Protein AF-A0A822B2N9-F1 (afdb_monomer)

Foldseek 3Di:
DDDDPPDDDPDDDPPPPPPPPPPPPDPDDDDDDPDDFAWDDKADDDVQWIWTATDDPRHPDIDIDGDDDPVVVVVVPPVPD

Nearest PDB structures (foldseek):
  3f3f-assembly1_D  TM=5.141E-01  e=1.841E+00  Saccharomyces cerevisiae
  3f3g-assembly1_C  TM=5.538E-01  e=3.683E+00  Saccharomyces cerevisiae
  3f3g-assembly1_D  TM=5.058E-01  e=3.458E+00  Saccharomyces cerevisiae
  3f3g-assembly1_G  TM=5.060E-01  e=3.458E+00  Saccharomyces cerevisiae
  3f3p-assembly3_K  TM=5.621E-01  e=5.047E+00  Saccharomyces ce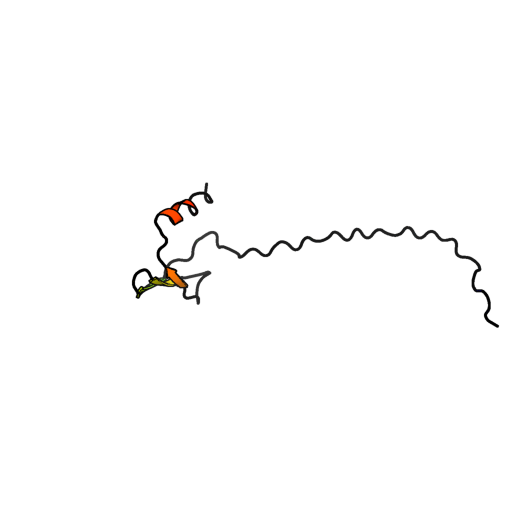revisiae

Solvent-accessible surface area (backbone atoms only — not comparable to full-atom values): 5748 Å² total; per-residue (Å²): 139,82,82,86,88,82,77,85,82,94,68,90,68,78,78,77,74,74,76,75,72,76,74,72,74,74,76,88,67,84,88,74,70,93,66,78,59,50,82,73,51,73,45,81,77,51,96,64,32,31,40,40,33,36,33,75,92,45,48,92,51,76,44,84,44,65,74,76,58,88,76,59,65,64,67,71,65,68,79,77,115

Sequence (81 aa):
MWIDMNSQYEGEKPAEQEEEEEKKEDDWKPYIPEKPSAALFAVYTSPDTFWLSMDDYDAGYLYHCQFGNKDDRFQYNSERQ

pLDDT: mean 75.09, std 20.8, range [34.22, 97.38]

Mean predicted aligned error: 15.98 Å

Radius of gyration: 30.68 Å; Cα contacts (8 Å, |Δi|>4): 60; chains: 1; bounding box: 51×72×63 Å

Secondary structure (DSSP, 8-state):
------------------------PPPP-----SSPPPEEEEEEEETTEEEEEE-GGGTT-EEEEEPPPTTGGGTSSSS--

Structure (mmCIF, N/CA/C/O backbone):
data_AF-A0A822B2N9-F1
#
_entry.id   AF-A0A822B2N9-F1
#
loop_
_atom_site.group_PDB
_atom_site.id
_atom_site.type_symbol
_atom_site.label_atom_id
_atom_site.label_alt_id
_atom_site.label_comp_id
_atom_site.label_asym_id
_atom_site.label_entity_id
_atom_site.label_seq_id
_atom_site.pdbx_PDB_ins_code
_atom_site.Cartn_x
_atom_site.Cartn_y
_atom_site.Cartn_z
_atom_site.occupancy
_atom_site.B_iso_or_equiv
_atom_site.auth_seq_id
_atom_site.auth_comp_id
_atom_site.auth_asym_id
_atom_site.auth_atom_id
_atom_site.pdbx_PDB_model_num
ATOM 1 N N . MET A 1 1 ? -32.570 66.066 34.606 1.00 34.22 1 MET A N 1
ATOM 2 C CA . MET A 1 1 ? -32.626 65.528 35.977 1.00 34.22 1 MET A CA 1
ATOM 3 C C . MET A 1 1 ? -32.634 64.018 35.834 1.00 34.22 1 MET A C 1
ATOM 5 O O . MET A 1 1 ? -33.623 63.483 35.356 1.00 34.22 1 MET A O 1
ATOM 9 N N . TRP A 1 2 ? -31.499 63.373 36.092 1.00 38.00 2 TRP A N 1
ATOM 10 C CA . TRP A 1 2 ? -31.387 61.915 36.140 1.00 38.00 2 TRP A CA 1
ATOM 11 C C . TRP A 1 2 ? -31.461 61.525 37.615 1.00 38.00 2 TRP A C 1
ATOM 13 O O . TRP A 1 2 ? -30.827 62.181 38.437 1.00 38.00 2 TRP A O 1
ATOM 23 N N . ILE A 1 3 ? -32.311 60.558 37.951 1.00 49.22 3 ILE A N 1
ATOM 24 C CA . ILE A 1 3 ? -32.441 60.036 39.313 1.00 49.22 3 ILE A CA 1
ATOM 25 C C . ILE A 1 3 ? -31.354 58.979 39.506 1.00 49.22 3 ILE A C 1
ATOM 27 O O . ILE A 1 3 ? -31.242 58.060 38.693 1.00 49.22 3 ILE A O 1
ATOM 31 N N . ASP A 1 4 ? -30.580 59.120 40.581 1.00 51.94 4 ASP A N 1
ATOM 32 C CA . ASP A 1 4 ? -29.604 58.140 41.047 1.00 51.94 4 ASP A CA 1
ATOM 33 C C . ASP A 1 4 ? -30.312 56.842 41.461 1.00 51.94 4 ASP A C 1
ATOM 35 O O . ASP A 1 4 ? -30.995 56.770 42.483 1.00 51.94 4 ASP A O 1
ATOM 39 N N . MET A 1 5 ? -30.142 55.798 40.652 1.00 50.78 5 MET A N 1
ATOM 40 C CA . MET A 1 5 ? -30.671 54.455 40.884 1.00 50.78 5 MET A CA 1
ATOM 41 C C . MET A 1 5 ? -29.639 53.598 41.628 1.00 50.78 5 MET A C 1
ATOM 43 O O . MET A 1 5 ? -29.213 52.560 41.139 1.00 50.78 5 MET A O 1
ATOM 47 N N . ASN A 1 6 ? -29.220 54.060 42.808 1.00 54.72 6 ASN A N 1
ATOM 48 C CA . ASN A 1 6 ? -28.338 53.320 43.717 1.00 54.72 6 ASN A CA 1
ATOM 49 C C . ASN A 1 6 ? -29.032 53.082 45.065 1.00 54.72 6 ASN A C 1
ATOM 51 O O . ASN A 1 6 ? -28.573 53.514 46.120 1.00 54.72 6 ASN A O 1
ATOM 55 N N . SER A 1 7 ? -30.162 52.378 45.031 1.00 52.56 7 SER A N 1
ATOM 56 C CA . SER A 1 7 ? -30.784 51.846 46.240 1.00 52.56 7 SER A CA 1
ATOM 57 C C . SER A 1 7 ? -30.998 50.350 46.079 1.00 52.56 7 SER A C 1
ATOM 59 O O . SER A 1 7 ? -31.875 49.926 45.336 1.00 52.56 7 SER A O 1
ATOM 61 N N . GLN A 1 8 ? -30.201 49.612 46.854 1.00 49.97 8 GLN A N 1
ATOM 62 C CA . GLN A 1 8 ? -30.411 48.231 47.285 1.00 49.97 8 GLN A CA 1
ATOM 63 C C . GLN A 1 8 ? -30.309 47.161 46.203 1.00 49.97 8 GLN A C 1
ATOM 65 O O . GLN A 1 8 ? -31.312 46.838 45.598 1.00 49.97 8 GLN A O 1
ATOM 70 N N . TYR A 1 9 ? -29.136 46.534 46.084 1.00 49.28 9 TYR A N 1
ATOM 71 C CA . TYR A 1 9 ? -29.009 45.072 46.005 1.00 49.28 9 TYR A CA 1
ATOM 72 C C . TYR A 1 9 ? -27.590 44.687 46.457 1.00 49.28 9 TYR A C 1
ATOM 74 O O . TYR A 1 9 ? -26.675 44.562 45.650 1.00 49.28 9 TYR A O 1
ATOM 82 N N . GLU A 1 10 ? -27.402 44.519 47.770 1.00 53.81 10 GLU A N 1
ATOM 83 C CA . GLU A 1 10 ? -26.409 43.562 48.266 1.00 53.81 10 GLU A CA 1
ATOM 84 C C . GLU A 1 10 ? -27.007 42.174 48.044 1.00 53.81 10 GLU A C 1
ATOM 86 O O . GLU A 1 10 ? -28.000 41.789 48.659 1.00 53.81 10 GLU A O 1
ATOM 91 N N . GLY A 1 11 ? -26.438 41.458 47.087 1.00 44.16 11 GLY A N 1
ATOM 92 C CA . GLY A 1 11 ? -26.760 40.076 46.796 1.00 44.16 11 GLY A CA 1
ATOM 93 C C . GLY A 1 11 ? -25.530 39.470 46.160 1.00 44.16 11 GLY A C 1
ATOM 94 O O . GLY A 1 11 ? -25.350 39.562 44.948 1.00 44.16 11 GLY A O 1
ATOM 95 N N . GLU A 1 12 ? -24.656 38.917 46.996 1.00 52.88 12 GLU A N 1
ATOM 96 C CA . GLU A 1 12 ? -23.570 38.044 46.570 1.00 52.88 12 GLU A CA 1
ATOM 97 C C . GLU A 1 12 ? -24.177 36.922 45.717 1.00 52.88 12 GLU A C 1
ATOM 99 O O . GLU A 1 12 ? -24.799 35.991 46.228 1.00 52.88 12 GLU A O 1
ATOM 104 N N . LYS A 1 13 ? -24.047 37.021 44.392 1.00 49.78 13 LYS A N 1
ATOM 105 C CA . LYS A 1 13 ? -24.139 35.840 43.542 1.00 49.78 13 LYS A CA 1
ATOM 106 C C . LYS A 1 13 ? -22.781 35.157 43.644 1.00 49.78 13 LYS A C 1
ATOM 108 O O . LYS A 1 13 ? -21.795 35.795 43.266 1.00 49.78 13 LYS A O 1
ATOM 113 N N . PRO A 1 14 ? -22.689 33.904 44.123 1.00 42.16 14 PRO A N 1
ATOM 114 C CA . PRO A 1 14 ? -21.487 33.141 43.865 1.00 42.16 14 PRO A CA 1
ATOM 115 C C . PRO A 1 14 ? -21.348 33.105 42.345 1.00 42.16 14 PRO A C 1
ATOM 117 O O . PRO A 1 14 ? -22.295 32.761 41.635 1.00 42.16 14 PRO A O 1
ATOM 120 N N . ALA A 1 15 ? -20.205 33.566 41.846 1.00 48.16 15 ALA A N 1
ATOM 121 C CA . ALA A 1 15 ? -19.800 33.228 40.501 1.00 48.16 15 ALA A CA 1
ATOM 122 C C . ALA A 1 15 ? -19.721 31.701 40.494 1.00 48.16 15 ALA A C 1
ATOM 124 O O . ALA A 1 15 ? -18.794 31.134 41.072 1.00 48.16 15 ALA A O 1
ATOM 125 N N . GLU A 1 16 ? -20.744 31.041 39.946 1.00 54.09 16 GLU A N 1
ATOM 126 C CA . GLU A 1 16 ? -20.586 29.692 39.429 1.00 54.09 16 GLU A CA 1
ATOM 127 C C . GLU A 1 16 ? -19.421 29.802 38.452 1.00 54.09 16 GLU A C 1
ATOM 129 O O . GLU A 1 16 ? -19.538 30.357 37.361 1.00 54.09 16 GLU A O 1
ATOM 134 N N . GLN A 1 17 ? -18.246 29.400 38.931 1.00 53.66 17 GLN A N 1
ATOM 135 C CA . GLN A 1 17 ? -17.153 29.002 38.078 1.00 53.66 17 GLN A CA 1
ATOM 136 C C . GLN A 1 17 ? -17.701 27.788 37.338 1.00 53.66 17 GLN A C 1
ATOM 138 O O . GLN A 1 17 ? -17.618 26.663 37.821 1.00 53.66 17 GLN A O 1
ATOM 143 N N . GLU A 1 18 ? -18.363 28.039 36.210 1.00 53.84 18 GLU A N 1
ATOM 144 C CA . GLU A 1 18 ? -18.392 27.071 35.131 1.00 53.84 18 GLU A CA 1
ATOM 145 C C . GLU A 1 18 ? -16.916 26.816 34.828 1.00 53.84 18 GLU A C 1
ATOM 147 O O . GLU A 1 18 ? -16.238 27.625 34.195 1.00 53.84 18 GLU A O 1
ATOM 152 N N . GLU A 1 19 ? -16.376 25.750 35.422 1.00 58.88 19 GLU A N 1
ATOM 153 C CA . GLU A 1 19 ? -15.169 25.116 34.931 1.00 58.88 19 GLU A CA 1
ATOM 154 C C . GLU A 1 19 ? -15.490 24.756 33.479 1.00 58.88 19 GLU A C 1
ATOM 156 O O . GLU A 1 19 ? -16.121 23.738 33.193 1.00 58.88 19 GLU A O 1
ATOM 161 N N . GLU A 1 20 ? -15.134 25.651 32.554 1.00 56.72 20 GLU A N 1
ATOM 162 C CA . GLU A 1 20 ? -14.898 25.292 31.167 1.00 56.72 20 GLU A CA 1
ATOM 163 C C . GLU A 1 20 ? -13.804 24.225 31.222 1.00 56.72 20 GLU A C 1
ATOM 165 O O . GLU A 1 20 ? -12.609 24.519 31.214 1.00 56.72 20 GLU A O 1
ATOM 170 N N . GLU A 1 21 ? -14.213 22.962 31.364 1.00 61.62 21 GLU A N 1
ATOM 171 C CA . GLU A 1 21 ? -13.388 21.834 30.981 1.00 61.62 21 GLU A CA 1
ATOM 172 C C . GLU A 1 21 ? -13.017 22.105 29.523 1.00 61.62 21 GLU A C 1
ATOM 174 O O . GLU A 1 21 ? -13.820 21.878 28.613 1.00 61.62 21 GLU A O 1
ATOM 179 N N . GLU A 1 22 ? -11.817 22.654 29.302 1.00 62.22 22 GLU A N 1
ATOM 180 C CA . GLU A 1 22 ? -11.151 22.654 28.009 1.00 62.22 22 GLU A CA 1
ATOM 181 C C . GLU A 1 22 ? -11.142 21.195 27.552 1.00 62.22 22 GLU A C 1
ATOM 183 O O . GLU A 1 22 ? -10.256 20.407 27.900 1.00 62.22 22 GLU A O 1
ATOM 188 N N . LYS A 1 23 ? -12.168 20.802 26.791 1.00 66.38 23 LYS A N 1
ATOM 189 C CA . LYS A 1 23 ? -12.137 19.596 25.983 1.00 66.38 23 LYS A CA 1
ATOM 190 C C . LYS A 1 23 ? -10.967 19.801 25.045 1.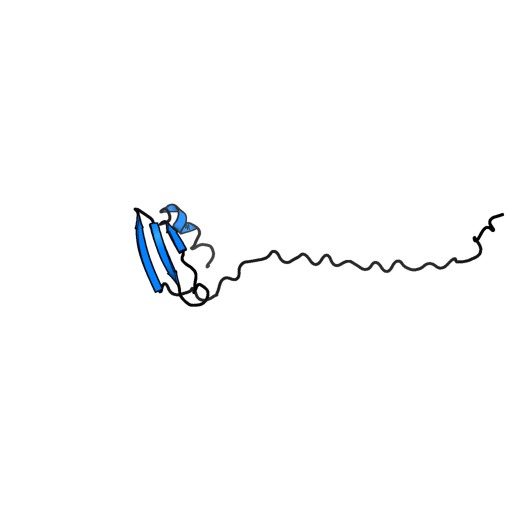00 66.38 23 LYS A C 1
ATOM 192 O O . LYS A 1 23 ? -11.118 20.439 24.008 1.00 66.38 23 LYS A O 1
ATOM 197 N N . LYS A 1 24 ? -9.797 19.291 25.434 1.00 69.31 24 LYS A N 1
ATOM 198 C CA . LYS A 1 24 ? -8.691 19.069 24.514 1.00 69.31 24 LYS A CA 1
ATOM 199 C C . LYS A 1 24 ? -9.303 18.342 23.329 1.00 69.31 24 LYS A C 1
ATOM 201 O O . LYS A 1 24 ? -9.775 17.216 23.490 1.00 69.31 24 LYS A O 1
ATOM 206 N N . GLU A 1 25 ? -9.395 19.027 22.195 1.00 71.62 25 GLU A N 1
ATOM 207 C CA . GLU A 1 25 ? -9.735 18.379 20.941 1.00 71.62 25 GLU A CA 1
ATOM 208 C C . GLU A 1 25 ? -8.720 17.249 20.788 1.00 71.62 25 GLU A C 1
ATOM 210 O O . GLU A 1 25 ? -7.513 17.489 20.817 1.00 71.62 25 GLU A O 1
ATOM 215 N N . ASP A 1 26 ? -9.203 16.007 20.783 1.00 76.62 26 ASP A N 1
ATOM 216 C CA . ASP A 1 26 ? -8.331 14.860 20.576 1.00 76.62 26 ASP A CA 1
ATOM 217 C C . ASP A 1 26 ? -7.694 15.052 19.200 1.00 76.62 26 ASP A C 1
ATOM 219 O O . ASP A 1 26 ? -8.415 15.193 18.205 1.00 76.62 26 ASP A O 1
ATOM 223 N N . ASP A 1 27 ? -6.361 15.149 19.160 1.00 85.69 27 ASP A N 1
ATOM 224 C CA . ASP A 1 27 ? -5.623 15.350 17.917 1.00 85.69 27 ASP A CA 1
ATOM 225 C C . ASP A 1 27 ? -6.107 14.305 16.916 1.00 85.69 27 ASP A C 1
ATOM 227 O O . ASP A 1 27 ? -6.054 13.098 17.183 1.00 85.69 27 ASP A O 1
ATOM 231 N N . TRP A 1 28 ? -6.608 14.760 15.766 1.00 88.44 28 TRP A N 1
ATOM 232 C CA . TRP A 1 28 ? -7.109 13.838 14.761 1.00 88.44 28 TRP A CA 1
ATOM 233 C C . TRP A 1 28 ? -6.001 12.856 14.375 1.00 88.44 28 TRP A C 1
ATOM 235 O O . TRP A 1 28 ? -4.915 13.247 13.940 1.00 88.44 28 TRP A O 1
ATOM 245 N N . LYS A 1 29 ? -6.299 11.564 14.517 1.00 88.31 29 LYS A N 1
ATOM 246 C CA . LYS A 1 29 ? -5.430 10.476 14.075 1.00 88.31 29 LYS A CA 1
ATOM 247 C C . LYS A 1 29 ? -6.081 9.766 12.896 1.00 88.31 29 LYS A C 1
ATOM 249 O O . LYS A 1 29 ? -7.268 9.434 12.975 1.00 88.31 29 LYS A O 1
ATOM 254 N N . PRO A 1 30 ? -5.330 9.491 11.818 1.00 88.06 30 PRO A N 1
ATOM 255 C CA . PRO A 1 30 ? -5.842 8.653 10.750 1.00 88.06 30 PRO A CA 1
ATOM 256 C C . PRO A 1 30 ? -6.158 7.266 11.312 1.00 88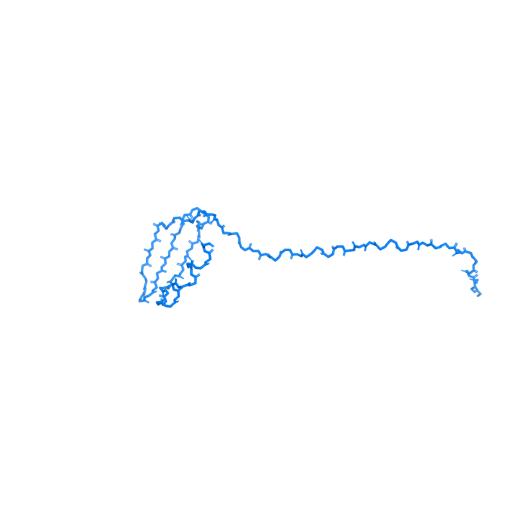.06 30 PRO A C 1
ATOM 258 O O . PRO A 1 30 ? -5.358 6.677 12.042 1.00 88.06 30 PRO A O 1
ATOM 261 N N . TYR A 1 31 ? -7.329 6.737 10.967 1.00 90.12 31 TYR A N 1
ATOM 262 C CA . TYR A 1 31 ? -7.653 5.351 11.270 1.00 90.12 31 TYR A CA 1
ATOM 263 C C . TYR A 1 31 ? -6.786 4.428 10.404 1.00 90.12 31 TYR A C 1
ATOM 265 O O . TYR A 1 31 ? -6.727 4.589 9.183 1.00 90.12 31 TYR A O 1
ATOM 273 N N . ILE A 1 32 ? -6.119 3.468 11.048 1.00 90.38 32 ILE A N 1
ATOM 274 C CA . ILE A 1 32 ? -5.347 2.408 10.398 1.00 90.38 32 ILE A CA 1
ATOM 275 C C . ILE A 1 32 ? -6.031 1.083 10.750 1.00 90.38 32 ILE A C 1
ATOM 277 O O . ILE A 1 32 ? -6.145 0.774 11.940 1.00 90.38 32 ILE A O 1
ATOM 281 N N . PRO A 1 33 ? -6.499 0.300 9.764 1.00 91.81 33 PRO A N 1
ATOM 282 C CA . PRO A 1 33 ? -7.157 -0.968 10.045 1.00 91.81 33 PRO A CA 1
ATOM 283 C C . PRO A 1 33 ? -6.178 -1.967 10.681 1.00 91.81 33 PRO A C 1
ATOM 285 O O . PRO A 1 33 ? -5.006 -2.035 10.309 1.00 91.81 33 PRO A O 1
ATOM 288 N N . GLU A 1 34 ? -6.667 -2.780 11.625 1.00 92.69 34 GLU A N 1
ATOM 289 C CA . GLU A 1 34 ? -5.853 -3.814 12.292 1.00 92.69 34 GLU A CA 1
ATOM 290 C C . GLU A 1 34 ? -5.283 -4.826 11.290 1.00 92.69 34 GLU A C 1
ATOM 292 O O . GLU A 1 34 ? -4.133 -5.263 11.393 1.00 92.69 34 GLU A O 1
ATOM 297 N N . LYS A 1 35 ? -6.100 -5.192 10.297 1.00 93.56 35 LYS A N 1
ATOM 298 C CA . LYS A 1 35 ? -5.706 -6.050 9.186 1.00 93.56 35 LYS A CA 1
ATOM 299 C C . LYS A 1 35 ? -5.325 -5.171 7.989 1.00 93.56 35 LYS A C 1
ATOM 301 O O . LYS A 1 35 ? -6.156 -4.376 7.558 1.00 93.56 35 LYS A O 1
ATOM 306 N N . PRO A 1 36 ? -4.127 -5.338 7.404 1.00 92.06 36 PRO A N 1
ATOM 307 C CA . PRO A 1 36 ? -3.753 -4.594 6.212 1.00 92.06 36 PRO A CA 1
ATOM 308 C C . PRO A 1 36 ? -4.580 -5.037 5.002 1.00 92.06 36 PRO A C 1
ATOM 310 O O . PRO A 1 36 ? -4.855 -6.230 4.819 1.00 92.06 36 PRO A O 1
ATOM 313 N N . SER A 1 37 ? -4.913 -4.070 4.154 1.00 95.12 37 SER A N 1
ATOM 314 C CA . SER A 1 37 ? -5.527 -4.289 2.849 1.00 95.12 37 SER A CA 1
ATOM 315 C C . SER A 1 37 ? -4.637 -5.160 1.958 1.00 95.12 37 SER A C 1
ATOM 317 O O . SER A 1 37 ? -3.407 -5.053 1.969 1.00 95.12 37 SER A O 1
ATOM 319 N N . ALA A 1 38 ? -5.248 -6.053 1.179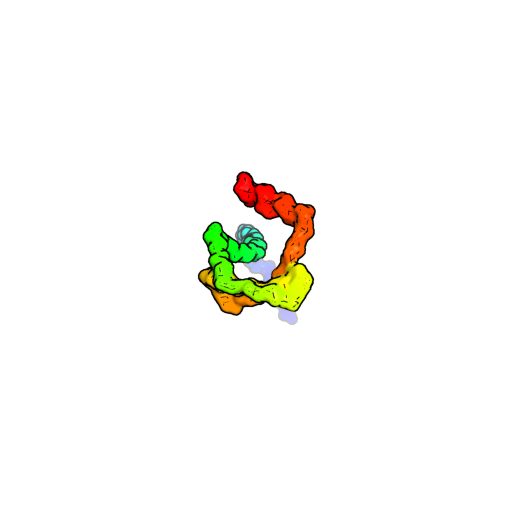 1.00 95.81 38 ALA A N 1
ATOM 320 C CA . ALA A 1 38 ? -4.511 -6.915 0.262 1.00 95.81 38 ALA A CA 1
ATOM 321 C C . ALA A 1 38 ? -4.059 -6.129 -0.978 1.00 95.81 38 ALA A C 1
ATOM 323 O O . ALA A 1 38 ? -4.826 -5.348 -1.537 1.00 95.81 38 ALA A O 1
ATOM 324 N N . ALA A 1 39 ? -2.834 -6.372 -1.449 1.00 96.44 39 ALA A N 1
ATOM 325 C CA . ALA A 1 39 ? -2.382 -5.860 -2.739 1.00 96.44 39 ALA A CA 1
ATOM 326 C C . ALA A 1 39 ? -3.115 -6.594 -3.872 1.00 96.44 39 ALA A C 1
ATOM 328 O O . ALA A 1 39 ? -2.978 -7.811 -4.009 1.00 96.44 39 ALA A O 1
ATOM 329 N N . LEU A 1 40 ? -3.873 -5.858 -4.686 1.00 97.00 40 LEU A N 1
ATOM 330 C CA . LEU A 1 40 ? -4.616 -6.425 -5.815 1.00 97.00 40 LEU A CA 1
ATOM 331 C C . LEU A 1 40 ? -3.760 -6.468 -7.078 1.00 97.00 40 LEU A C 1
ATOM 333 O O . LEU A 1 40 ? -3.717 -7.476 -7.782 1.00 97.00 40 LEU A O 1
ATOM 337 N N . PHE A 1 41 ? -3.080 -5.362 -7.373 1.00 95.50 41 PHE A N 1
ATOM 338 C CA . PHE A 1 41 ? -2.306 -5.212 -8.597 1.00 95.50 41 PHE A CA 1
ATOM 339 C C . PHE A 1 41 ? -1.250 -4.119 -8.458 1.00 95.50 41 PHE A C 1
ATOM 341 O O . PHE A 1 41 ? -1.505 -3.082 -7.840 1.00 95.50 41 PHE A O 1
ATOM 348 N N . ALA A 1 42 ? -0.087 -4.346 -9.073 1.00 96.31 42 ALA A N 1
ATOM 349 C CA . ALA A 1 42 ? 1.000 -3.382 -9.139 1.00 96.31 42 ALA A CA 1
ATOM 350 C C . ALA A 1 42 ? 1.595 -3.294 -10.550 1.00 96.31 42 ALA A C 1
ATOM 352 O O . ALA A 1 42 ? 1.782 -4.313 -11.220 1.00 96.31 42 ALA A O 1
ATOM 353 N N . VAL A 1 43 ? 1.928 -2.075 -10.981 1.00 96.62 43 VAL A N 1
ATOM 354 C CA . VAL A 1 43 ? 2.558 -1.800 -12.281 1.00 96.62 43 VAL A CA 1
ATOM 355 C C . VAL A 1 43 ? 3.849 -1.049 -12.080 1.00 96.62 43 VAL A C 1
ATOM 357 O O . VAL A 1 43 ? 3.860 0.066 -11.567 1.00 96.62 43 VAL A O 1
ATOM 360 N N . TYR A 1 44 ? 4.933 -1.636 -12.561 1.00 95.88 44 TYR A N 1
ATOM 361 C CA . TYR A 1 44 ? 6.213 -0.960 -12.643 1.00 95.88 44 TYR A CA 1
ATOM 362 C C . TYR A 1 44 ? 6.192 0.105 -13.744 1.00 95.88 44 TYR A C 1
ATOM 364 O O . TYR A 1 44 ? 5.770 -0.185 -14.865 1.00 95.88 44 TYR A O 1
ATOM 372 N N . THR A 1 45 ? 6.645 1.325 -13.444 1.00 93.31 45 THR A N 1
ATOM 373 C CA . THR A 1 45 ? 6.578 2.441 -14.413 1.00 93.31 45 THR A CA 1
ATOM 374 C C . THR A 1 45 ? 7.910 3.091 -14.728 1.00 93.31 45 THR A C 1
ATOM 376 O O . THR A 1 45 ? 8.094 3.582 -15.839 1.00 93.31 45 THR A O 1
ATOM 379 N N . SER A 1 46 ? 8.847 3.115 -13.788 1.00 91.50 46 SER A N 1
ATOM 380 C CA . SER A 1 46 ? 10.187 3.674 -13.974 1.00 91.50 46 SER A CA 1
ATOM 381 C C . SER A 1 46 ? 11.163 2.984 -13.026 1.00 91.50 46 SER A C 1
ATOM 383 O O . SER A 1 46 ? 10.711 2.322 -12.091 1.00 91.50 46 SER A O 1
ATOM 385 N N . PRO A 1 47 ? 12.487 3.123 -13.245 1.00 90.19 47 PRO A N 1
ATOM 386 C CA . PRO A 1 47 ? 13.486 2.789 -12.239 1.00 90.19 47 PRO A CA 1
ATOM 387 C C . PRO A 1 47 ? 13.042 3.261 -10.858 1.00 90.19 47 PRO A C 1
ATOM 389 O O . PRO A 1 47 ? 12.790 4.443 -10.646 1.00 90.19 47 PRO A O 1
ATOM 392 N N . ASP A 1 48 ? 12.885 2.293 -9.967 1.00 90.75 48 ASP A N 1
ATOM 393 C CA . ASP A 1 48 ? 12.519 2.457 -8.566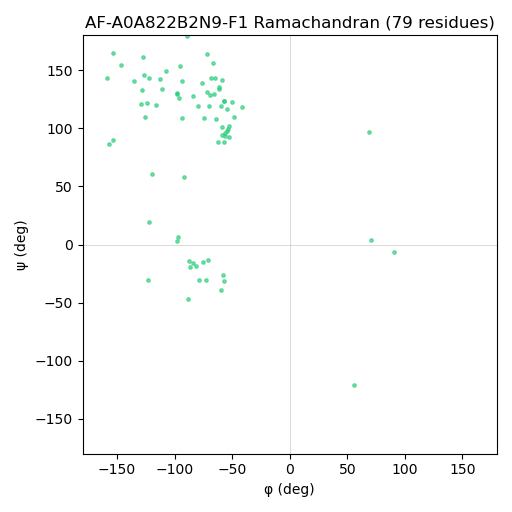 1.00 90.75 48 ASP A CA 1
ATOM 394 C C . ASP A 1 48 ? 11.083 2.890 -8.237 1.00 90.75 48 ASP A C 1
ATOM 396 O O . ASP A 1 48 ? 10.783 3.037 -7.052 1.00 90.75 48 ASP A O 1
ATOM 400 N N . THR A 1 49 ? 10.177 3.026 -9.217 1.00 95.62 49 THR A N 1
ATOM 401 C CA . THR A 1 49 ? 8.775 3.395 -8.951 1.00 95.62 49 THR A CA 1
ATOM 402 C C . THR A 1 49 ? 7.740 2.448 -9.550 1.00 95.62 49 THR A C 1
ATOM 404 O O . THR A 1 49 ? 7.878 1.884 -10.644 1.00 95.62 49 THR A O 1
ATOM 407 N N . PHE A 1 50 ? 6.634 2.300 -8.827 1.00 96.38 50 PHE A N 1
ATOM 408 C CA . PHE A 1 50 ? 5.497 1.488 -9.238 1.00 96.38 50 PHE A CA 1
ATOM 409 C C . PHE A 1 50 ? 4.182 2.092 -8.747 1.00 96.38 50 PHE A C 1
ATOM 411 O O . PHE A 1 50 ? 4.148 2.805 -7.746 1.00 96.38 50 PHE A O 1
ATOM 418 N N . TRP A 1 51 ? 3.095 1.791 -9.450 1.00 97.19 51 TRP A N 1
ATOM 419 C CA . TRP A 1 51 ? 1.744 2.044 -8.960 1.00 97.19 51 TRP A CA 1
ATOM 420 C C . TRP A 1 51 ? 1.195 0.806 -8.271 1.00 97.19 51 TRP A C 1
ATOM 422 O O . TRP A 1 51 ? 1.414 -0.300 -8.763 1.00 97.19 51 TRP A O 1
ATOM 432 N N . LEU A 1 52 ? 0.468 0.987 -7.172 1.00 97.38 52 LEU A N 1
ATOM 433 C CA . LEU A 1 52 ? -0.148 -0.081 -6.388 1.00 97.38 52 LEU A CA 1
ATOM 434 C C . LEU A 1 52 ? -1.634 0.211 -6.166 1.00 97.38 52 LEU A C 1
ATOM 436 O O . LEU A 1 52 ? -2.008 1.312 -5.767 1.00 97.38 52 LEU A O 1
ATOM 440 N N . SER A 1 53 ? -2.465 -0.801 -6.393 1.00 97.12 53 SER A N 1
ATOM 441 C CA . SER A 1 53 ? -3.878 -0.821 -6.005 1.00 97.12 53 SER A CA 1
ATOM 442 C C . SER A 1 53 ? -4.101 -1.866 -4.914 1.00 97.12 53 SER A C 1
ATOM 444 O O . SER A 1 53 ? -3.482 -2.939 -4.931 1.00 97.12 53 SER A O 1
ATOM 446 N N . MET A 1 54 ? -4.974 -1.542 -3.966 1.00 97.38 54 MET A N 1
ATOM 447 C CA . MET A 1 54 ? -5.283 -2.369 -2.802 1.00 97.38 54 MET A CA 1
ATOM 448 C C . MET A 1 54 ? -6.791 -2.601 -2.679 1.00 97.38 54 MET A C 1
ATOM 450 O O . MET A 1 54 ? -7.590 -1.902 -3.303 1.00 97.38 54 MET A O 1
ATOM 454 N N . ASP A 1 55 ? -7.151 -3.625 -1.914 1.00 96.56 55 ASP A N 1
ATOM 455 C CA . ASP A 1 55 ? -8.534 -4.005 -1.621 1.00 96.56 55 ASP A CA 1
ATOM 456 C C . ASP A 1 55 ? -9.084 -3.29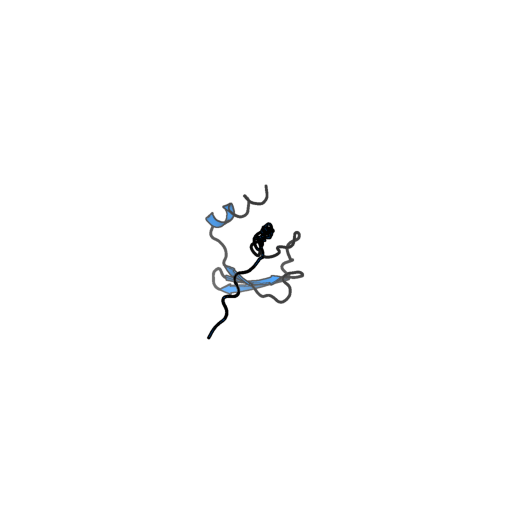6 -0.365 1.00 96.56 55 AS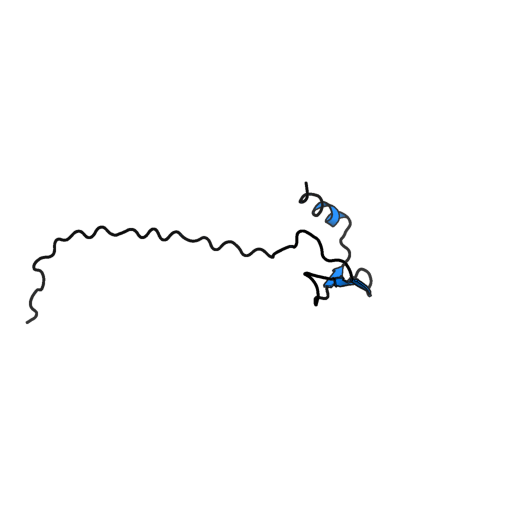P A C 1
ATOM 458 O O . ASP A 1 55 ? -8.367 -2.562 0.313 1.00 96.56 55 ASP A O 1
ATOM 462 N N . ASP A 1 56 ? -10.341 -3.577 -0.022 1.00 96.50 56 ASP A N 1
ATOM 463 C CA . ASP A 1 56 ? -10.969 -3.278 1.274 1.00 96.50 56 ASP A CA 1
ATOM 464 C C . ASP A 1 56 ? -10.911 -1.788 1.681 1.00 96.50 56 ASP A C 1
ATOM 466 O O . ASP A 1 56 ? -11.425 -0.939 0.951 1.00 96.50 56 ASP A O 1
ATOM 470 N N . TYR A 1 57 ? -10.298 -1.448 2.825 1.00 95.38 57 TYR A N 1
ATOM 471 C CA . TYR A 1 57 ? -10.223 -0.077 3.354 1.00 95.38 57 TYR A CA 1
ATOM 472 C C . TYR A 1 57 ? -9.578 0.910 2.371 1.00 95.38 57 TYR A C 1
ATOM 474 O O . TYR A 1 57 ? -9.942 2.083 2.327 1.00 95.38 57 TYR A O 1
ATOM 482 N N . ASP A 1 58 ? -8.646 0.415 1.558 1.00 95.69 58 ASP A N 1
ATOM 483 C CA . ASP A 1 58 ? -7.896 1.196 0.579 1.00 95.69 58 ASP A CA 1
ATOM 484 C C . ASP A 1 58 ? -8.483 1.119 -0.840 1.00 95.69 58 ASP A C 1
ATOM 486 O O . ASP A 1 58 ? -7.888 1.628 -1.799 1.00 95.69 58 ASP A O 1
ATOM 490 N N . ALA A 1 59 ? -9.648 0.488 -1.003 1.00 95.25 59 ALA A N 1
ATOM 491 C CA . ALA A 1 59 ? -10.292 0.359 -2.299 1.00 95.25 59 ALA A CA 1
ATOM 492 C C . ALA A 1 59 ? -10.634 1.735 -2.893 1.00 95.25 59 ALA A C 1
ATOM 494 O O . ALA A 1 59 ? -11.166 2.627 -2.235 1.00 95.25 59 ALA A O 1
ATOM 495 N N . GLY A 1 60 ? -10.347 1.899 -4.185 1.00 95.06 60 GLY A N 1
ATOM 496 C CA . GLY A 1 60 ? -10.572 3.154 -4.910 1.00 95.06 60 GLY A CA 1
ATOM 497 C C . GLY A 1 60 ? -9.388 4.125 -4.891 1.00 95.06 60 GLY A C 1
ATOM 498 O O . GLY A 1 60 ? -9.420 5.111 -5.627 1.00 95.06 60 GLY A O 1
ATOM 499 N N . TYR A 1 61 ? -8.324 3.830 -4.139 1.00 95.12 61 TYR A N 1
ATOM 500 C CA . TYR A 1 61 ? -7.066 4.574 -4.193 1.00 95.12 61 TYR A CA 1
ATOM 501 C C . TYR A 1 61 ? -6.043 3.914 -5.125 1.00 95.12 61 TYR A C 1
ATOM 503 O O . TYR A 1 61 ? -6.041 2.700 -5.345 1.00 95.12 61 TYR A O 1
ATOM 511 N N . LEU A 1 62 ? -5.140 4.736 -5.666 1.00 96.81 62 LEU A N 1
ATOM 512 C CA . LEU A 1 62 ? -3.980 4.287 -6.427 1.00 96.81 62 LEU A CA 1
ATOM 513 C C . LEU A 1 62 ? -2.725 4.965 -5.873 1.00 96.81 62 LEU A C 1
ATOM 515 O O . LEU A 1 62 ? -2.617 6.192 -5.868 1.00 96.81 62 LEU A O 1
ATOM 519 N N . TYR A 1 63 ? -1.776 4.158 -5.415 1.00 95.69 63 TYR A N 1
ATOM 520 C CA . TYR A 1 63 ? -0.578 4.614 -4.720 1.00 95.69 63 TYR A CA 1
ATOM 521 C C . TYR A 1 63 ? 0.605 4.694 -5.676 1.00 95.69 63 TYR A C 1
ATOM 523 O O . TYR A 1 63 ? 0.890 3.717 -6.364 1.00 95.69 63 TYR A O 1
ATOM 531 N N . HIS A 1 64 ? 1.310 5.828 -5.703 1.00 96.56 64 HIS A N 1
ATOM 532 C CA . HIS A 1 64 ? 2.600 5.949 -6.385 1.00 96.56 64 HIS A CA 1
ATOM 533 C C . HIS A 1 64 ? 3.716 5.677 -5.379 1.00 96.56 64 HIS A C 1
ATOM 535 O O . HIS A 1 64 ? 3.953 6.479 -4.476 1.00 96.56 64 HIS A O 1
ATOM 541 N N . CYS A 1 65 ? 4.373 4.532 -5.514 1.00 94.44 65 CYS A N 1
ATOM 542 C CA . CYS A 1 65 ? 5.355 4.047 -4.559 1.00 94.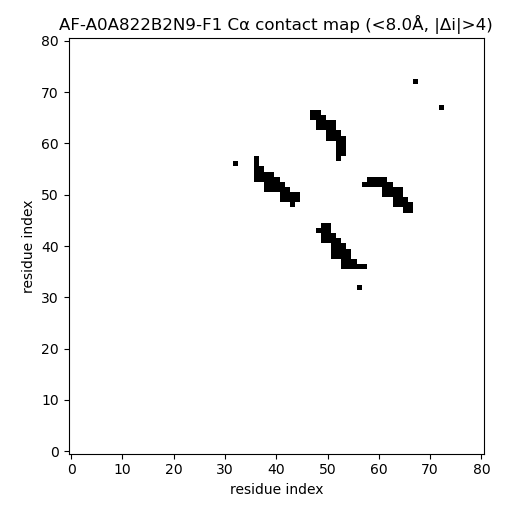44 65 CYS A CA 1
ATOM 543 C C . CYS A 1 65 ? 6.773 4.150 -5.119 1.00 94.44 65 CYS A C 1
ATOM 545 O O . CYS A 1 65 ? 6.996 3.977 -6.319 1.00 94.44 65 CYS A O 1
ATOM 547 N N . GLN A 1 66 ? 7.728 4.350 -4.211 1.00 93.31 66 GLN A N 1
ATOM 548 C CA . GLN A 1 66 ? 9.159 4.234 -4.465 1.00 93.31 66 GLN A CA 1
ATOM 549 C C . GLN A 1 66 ? 9.754 3.188 -3.518 1.00 93.31 66 GLN A C 1
ATOM 551 O O . GLN A 1 66 ? 9.322 3.081 -2.367 1.00 93.31 66 GLN A O 1
ATOM 556 N N . PHE A 1 67 ? 10.727 2.399 -3.978 1.00 89.25 67 PHE A N 1
ATOM 557 C CA . PHE A 1 67 ? 11.444 1.498 -3.071 1.00 89.25 67 PHE A CA 1
ATOM 558 C C . PHE A 1 67 ? 12.259 2.306 -2.053 1.00 89.25 67 PHE A C 1
ATOM 560 O O . PHE A 1 67 ? 13.025 3.191 -2.427 1.00 89.25 67 PHE A O 1
ATOM 567 N N . GLY A 1 68 ? 12.098 1.986 -0.767 1.00 84.75 68 GLY A N 1
ATOM 568 C CA . GLY A 1 68 ? 12.895 2.587 0.302 1.00 84.75 68 GLY A CA 1
ATOM 569 C C . GLY A 1 68 ? 14.370 2.181 0.230 1.00 84.75 68 GLY A C 1
ATOM 570 O O . GLY A 1 68 ? 14.725 1.121 -0.300 1.00 84.75 68 GLY A O 1
ATOM 571 N N . ASN A 1 69 ? 15.237 3.009 0.806 1.00 82.62 69 ASN A N 1
ATOM 572 C CA . ASN A 1 69 ? 16.653 2.708 0.954 1.00 82.62 69 ASN A CA 1
ATOM 573 C C . ASN A 1 69 ? 16.874 1.622 2.016 1.00 82.62 69 ASN A C 1
ATOM 575 O O . ASN A 1 69 ? 16.015 1.319 2.846 1.00 82.62 69 ASN A O 1
ATOM 579 N N . LYS A 1 70 ? 18.068 1.014 2.021 1.00 70.94 70 LYS A N 1
ATOM 580 C CA . LYS A 1 70 ? 18.398 -0.066 2.971 1.00 70.94 70 LYS A CA 1
ATOM 581 C C . LYS A 1 70 ? 18.268 0.355 4.438 1.00 70.94 70 LYS A C 1
ATOM 583 O O . LYS A 1 70 ? 17.992 -0.527 5.254 1.00 70.94 70 LYS A O 1
ATOM 588 N N . ASP A 1 71 ? 18.425 1.646 4.721 1.00 70.75 71 ASP A N 1
ATOM 589 C CA . ASP A 1 71 ? 18.375 2.239 6.059 1.00 70.75 71 ASP A CA 1
ATOM 590 C C . ASP A 1 71 ? 16.936 2.496 6.552 1.00 70.75 71 ASP A C 1
ATOM 592 O O . ASP A 1 71 ? 16.701 2.539 7.758 1.00 70.75 71 ASP A O 1
ATOM 596 N N . ASP A 1 72 ? 15.944 2.534 5.653 1.00 66.62 72 ASP A N 1
ATOM 597 C CA . ASP A 1 72 ? 14.537 2.805 5.998 1.00 66.62 72 ASP A CA 1
ATOM 598 C C . ASP A 1 72 ? 13.845 1.596 6.662 1.00 66.62 72 ASP A C 1
ATOM 600 O O . ASP A 1 72 ? 12.800 1.713 7.300 1.00 66.62 72 ASP A O 1
ATOM 604 N N . ARG A 1 73 ? 14.447 0.403 6.563 1.00 57.62 73 ARG A N 1
ATOM 605 C CA . ARG A 1 73 ? 13.877 -0.856 7.082 1.00 57.62 73 ARG A CA 1
ATOM 606 C C . ARG A 1 73 ? 13.866 -0.964 8.609 1.00 57.62 73 ARG A C 1
ATOM 608 O O . ARG A 1 73 ? 13.218 -1.865 9.138 1.00 57.62 73 ARG A O 1
ATOM 615 N N . PHE A 1 74 ? 14.578 -0.088 9.317 1.00 50.38 74 PHE A N 1
ATOM 616 C CA . PHE A 1 74 ? 14.702 -0.165 10.775 1.00 50.38 74 PHE A CA 1
ATOM 617 C C . PHE A 1 74 ? 13.577 0.542 11.538 1.00 50.38 74 PHE A C 1
ATOM 619 O O . PHE A 1 74 ? 13.354 0.188 12.691 1.00 50.38 74 PHE A O 1
ATOM 626 N N . GLN A 1 75 ? 12.834 1.467 10.918 1.00 52.28 75 GLN A N 1
ATOM 627 C CA . GLN A 1 75 ? 11.731 2.167 11.600 1.00 52.28 75 GLN A CA 1
ATOM 628 C C . GLN A 1 75 ? 10.452 1.317 11.694 1.00 52.28 75 GLN A C 1
ATOM 630 O O . GLN A 1 75 ? 9.723 1.401 12.673 1.00 52.28 75 GLN A O 1
ATOM 635 N N . TYR A 1 76 ? 10.210 0.425 10.728 1.00 53.16 76 TYR A N 1
ATOM 636 C CA . TYR A 1 76 ? 8.981 -0.381 10.680 1.00 53.16 76 TYR A CA 1
ATOM 637 C C . T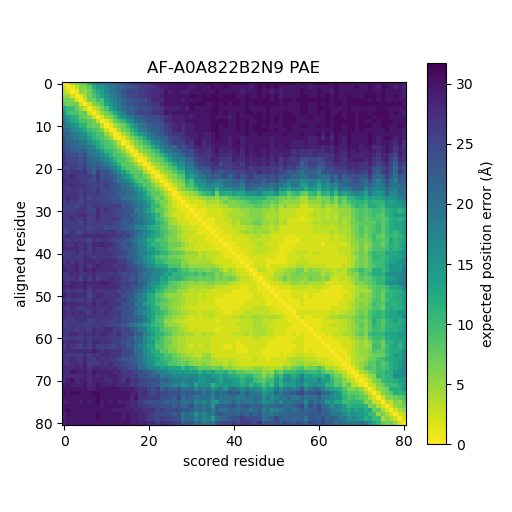YR A 1 76 ? 8.919 -1.492 11.746 1.00 53.16 76 TYR A C 1
ATOM 639 O O . TYR A 1 76 ? 7.843 -1.864 12.209 1.00 53.16 76 TYR A O 1
ATOM 647 N N . ASN A 1 77 ? 10.070 -2.041 12.149 1.00 49.28 77 ASN A N 1
ATOM 648 C CA . ASN A 1 77 ? 10.113 -3.189 13.062 1.00 49.28 77 ASN A CA 1
ATOM 649 C C . ASN A 1 77 ? 10.099 -2.805 14.552 1.00 49.28 77 ASN A C 1
ATOM 651 O O . ASN A 1 77 ? 9.871 -3.679 15.385 1.00 49.28 77 ASN A O 1
ATOM 655 N N . SER A 1 78 ? 10.345 -1.538 14.905 1.00 47.53 78 SER A N 1
ATOM 656 C CA . SER A 1 78 ? 10.392 -1.079 16.304 1.00 47.53 78 SER A CA 1
ATOM 657 C C . SER A 1 78 ? 9.026 -0.747 16.905 1.00 47.53 78 SER A C 1
ATOM 659 O O . SER A 1 78 ? 8.912 -0.668 18.121 1.00 47.53 78 SER A O 1
ATOM 661 N N . GLU A 1 79 ? 7.990 -0.574 16.083 1.00 50.09 79 GLU A N 1
ATOM 662 C CA . GLU A 1 79 ? 6.651 -0.143 16.527 1.00 50.09 79 GLU A CA 1
ATOM 663 C C . GLU A 1 79 ? 5.666 -1.311 16.715 1.00 50.09 79 GLU A C 1
ATOM 665 O O . GLU A 1 79 ? 4.494 -1.103 17.018 1.00 50.09 79 GLU A O 1
ATOM 670 N N . ARG A 1 80 ? 6.128 -2.556 16.525 1.00 46.69 80 ARG A N 1
ATOM 671 C CA . ARG A 1 80 ? 5.309 -3.779 16.632 1.00 46.69 80 ARG A CA 1
ATOM 672 C C . ARG A 1 80 ? 5.820 -4.805 17.657 1.00 46.69 80 ARG A C 1
ATOM 674 O O . ARG A 1 80 ? 5.453 -5.975 17.551 1.00 46.69 80 ARG A O 1
ATOM 681 N N . GLN A 1 81 ? 6.659 -4.395 18.614 1.00 40.34 81 GLN A N 1
ATOM 682 C CA . GLN A 1 81 ? 7.052 -5.227 19.766 1.00 40.34 81 GLN A CA 1
ATOM 683 C C . GLN A 1 81 ? 6.373 -4.765 21.050 1.00 40.34 81 GLN A C 1
ATOM 685 O O . GLN A 1 81 ? 6.325 -3.537 21.271 1.00 40.34 81 GLN A O 1
#

Organism: NCBI:txid392032